Protein AF-A0A7C5E3A6-F1 (afdb_monomer)

Nearest PDB structures (foldseek):
  7vwo-assembly3_I  TM=4.478E-01  e=1.708E-01  Mycobacterium tuberculosis H37Rv

Radius of gyration: 14.63 Å; Cα contacts (8 Å, |Δi|>4): 120; chains: 1; bounding box: 33×31×36 Å

Foldseek 3Di:
DEDEDALLLVLLCPDPPDPCVVVSVVVVVVVVVVVYDYAAEPVRLLVNLLVVLVVCVVVVNLVCNVVSLVCCCVVPDLVRYDYPDPCCSVCVVVLSVQCVVVSNPDRSVRSVVVVVVVD

Sequence (119 aa):
MKIAIDTSILVGLLDHNDLWHTQAVDLVAALSKVDFAGVYFDCVLAETISVMTRRTFEKKRRDKIDLLYNRFQTEFTNDVITWILPDVPDLYADVLSLMSSSGGELNFNDALIALSCRG

Mean predicted aligned error: 3.2 Å

Secondary structure (DSSP, 8-state):
-EEEPPHHHHHHHH-TTSTTHHHHHHHHHHHHTTT-EEEEEHHHHHHHHHHHHHHHHHTT-GGGHHHHHHHHHHHS-TTTEE--STTHHHHHHHHHHHHHHTTT-S-HHHHHHHHHTT-

Solvent-accessible surface area (backbone atoms only — not comparable to full-atom values): 6684 Å² total; per-residue (Å²): 86,83,41,77,54,51,38,74,46,50,42,12,62,71,35,87,83,36,96,46,16,65,59,31,47,52,50,52,58,56,43,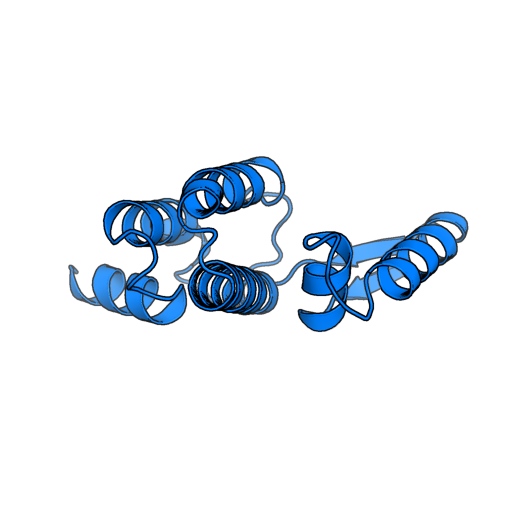60,76,66,61,51,44,80,37,42,39,49,68,33,52,42,48,31,52,34,53,52,48,53,51,31,53,76,69,70,41,62,91,48,50,64,59,53,52,53,46,46,63,68,75,57,38,83,90,64,44,45,75,82,55,88,67,44,80,83,39,46,68,57,26,55,49,47,19,54,77,50,75,52,75,38,41,47,66,56,28,42,53,60,56,67,67,73,112

Structure (mmCIF, N/CA/C/O backbone):
data_AF-A0A7C5E3A6-F1
#
_entry.id   AF-A0A7C5E3A6-F1
#
loop_
_atom_site.group_PDB
_atom_site.id
_atom_site.type_symbol
_atom_site.label_atom_id
_atom_site.label_alt_id
_atom_site.label_comp_id
_atom_site.label_asym_id
_atom_site.label_entity_id
_atom_site.label_seq_id
_atom_site.pdbx_PDB_ins_code
_atom_site.Cartn_x
_atom_site.Cartn_y
_atom_site.Cartn_z
_atom_site.occupancy
_atom_site.B_iso_or_equiv
_atom_site.auth_seq_id
_atom_site.auth_comp_id
_atom_site.auth_asym_id
_atom_site.auth_atom_id
_atom_site.pdbx_PDB_model_num
ATOM 1 N N . MET A 1 1 ? 9.241 -6.700 -19.011 1.00 88.94 1 MET A N 1
ATOM 2 C CA . MET A 1 1 ? 9.758 -7.569 -17.910 1.00 88.94 1 MET A CA 1
ATOM 3 C C . MET A 1 1 ? 8.874 -7.395 -16.680 1.00 88.94 1 MET A C 1
ATOM 5 O O . MET A 1 1 ? 8.507 -6.260 -16.417 1.00 88.94 1 MET A O 1
ATOM 9 N N . LYS A 1 2 ? 8.507 -8.457 -15.946 1.00 92.69 2 LYS A N 1
ATOM 10 C CA . LYS A 1 2 ? 7.715 -8.321 -14.705 1.00 92.69 2 LYS A CA 1
ATOM 11 C C . LYS A 1 2 ? 8.638 -8.124 -13.504 1.00 92.69 2 LYS A C 1
ATOM 13 O O . LYS A 1 2 ? 9.580 -8.897 -13.350 1.00 92.69 2 LYS A O 1
ATOM 18 N N . ILE A 1 3 ? 8.368 -7.116 -12.680 1.00 94.75 3 ILE A N 1
ATOM 19 C CA . ILE A 1 3 ? 9.160 -6.805 -11.484 1.00 94.75 3 ILE A CA 1
ATOM 20 C C . ILE A 1 3 ? 8.208 -6.696 -10.300 1.00 94.75 3 ILE A C 1
ATOM 22 O O . ILE A 1 3 ? 7.294 -5.876 -10.320 1.00 94.75 3 ILE A O 1
ATOM 26 N N . ALA A 1 4 ? 8.428 -7.519 -9.277 1.00 95.62 4 ALA A N 1
ATOM 27 C CA . ALA A 1 4 ? 7.729 -7.379 -8.008 1.00 95.62 4 ALA A CA 1
ATOM 28 C C . ALA A 1 4 ? 8.173 -6.080 -7.332 1.00 95.62 4 ALA A C 1
ATOM 30 O O . ALA A 1 4 ? 9.372 -5.865 -7.141 1.00 95.62 4 ALA A O 1
ATOM 31 N N . ILE A 1 5 ? 7.217 -5.215 -7.003 1.00 96.38 5 ILE A N 1
ATOM 32 C CA . ILE A 1 5 ? 7.505 -4.014 -6.224 1.00 96.38 5 ILE A CA 1
ATOM 33 C C . ILE A 1 5 ? 7.444 -4.402 -4.753 1.00 96.38 5 ILE A C 1
ATOM 35 O O . ILE A 1 5 ? 6.449 -4.963 -4.314 1.00 96.38 5 ILE A O 1
ATOM 39 N N . ASP A 1 6 ? 8.517 -4.126 -4.019 1.00 97.56 6 ASP A N 1
ATOM 40 C CA . ASP A 1 6 ? 8.597 -4.359 -2.579 1.00 97.56 6 ASP A CA 1
ATOM 41 C C . ASP A 1 6 ? 7.936 -3.223 -1.778 1.00 97.56 6 ASP A C 1
ATOM 43 O O . ASP A 1 6 ? 7.817 -2.087 -2.257 1.00 97.56 6 ASP A O 1
ATOM 47 N N . THR A 1 7 ? 7.574 -3.509 -0.526 1.00 97.88 7 THR A N 1
ATOM 48 C CA . THR A 1 7 ? 6.994 -2.543 0.414 1.00 97.88 7 THR A CA 1
ATOM 49 C C . THR A 1 7 ? 7.865 -1.301 0.563 1.00 97.88 7 THR A C 1
ATOM 51 O O . THR A 1 7 ? 7.352 -0.182 0.565 1.00 97.88 7 THR A O 1
ATOM 54 N N . SER A 1 8 ? 9.189 -1.458 0.648 1.00 97.06 8 SER A N 1
ATOM 55 C CA . SER A 1 8 ? 10.107 -0.324 0.808 1.00 97.06 8 SER A CA 1
ATOM 56 C C . SER A 1 8 ? 10.036 0.665 -0.363 1.00 97.06 8 SER A C 1
ATOM 58 O O . SER A 1 8 ? 10.030 1.879 -0.148 1.00 97.06 8 SER A O 1
ATOM 60 N N . ILE A 1 9 ? 9.900 0.156 -1.592 1.00 97.31 9 ILE A N 1
ATOM 61 C CA . ILE A 1 9 ? 9.751 0.976 -2.797 1.00 97.31 9 ILE A CA 1
ATOM 62 C C . ILE A 1 9 ? 8.378 1.643 -2.822 1.00 97.31 9 ILE A C 1
ATOM 64 O O . ILE A 1 9 ? 8.307 2.848 -3.049 1.00 97.31 9 ILE A O 1
ATOM 68 N N . LEU A 1 10 ? 7.295 0.909 -2.542 1.00 96.75 10 LEU A N 1
ATOM 69 C CA . LEU A 1 10 ? 5.953 1.498 -2.491 1.00 96.75 10 LEU A CA 1
ATOM 70 C C . LEU A 1 10 ? 5.843 2.597 -1.435 1.00 96.75 10 LEU A C 1
ATOM 72 O O . LEU A 1 10 ? 5.337 3.674 -1.728 1.00 96.75 10 LEU A O 1
ATOM 76 N N . VAL A 1 11 ? 6.355 2.375 -0.225 1.00 96.62 11 VAL A N 1
ATOM 77 C CA . VAL A 1 11 ? 6.378 3.405 0.821 1.00 96.62 11 VAL A CA 1
ATOM 78 C C . VAL A 1 11 ? 7.140 4.645 0.344 1.00 96.62 11 VAL A C 1
ATOM 80 O O . VAL A 1 11 ? 6.636 5.757 0.506 1.00 96.62 11 VAL A O 1
ATOM 83 N N . GLY A 1 12 ? 8.303 4.461 -0.292 1.00 96.69 12 GLY A N 1
ATOM 84 C CA . GLY A 1 12 ? 9.070 5.549 -0.897 1.00 96.69 12 GLY A CA 1
ATOM 85 C C . GLY A 1 12 ? 8.279 6.308 -1.967 1.00 96.69 12 GLY A C 1
ATOM 86 O O . GLY A 1 12 ? 8.288 7.533 -1.984 1.00 96.69 12 GLY A O 1
ATOM 87 N N . LEU A 1 13 ? 7.528 5.616 -2.826 1.00 94.88 13 LEU A N 1
ATOM 88 C CA . LEU A 1 13 ? 6.694 6.250 -3.855 1.00 94.88 13 LEU A CA 1
ATOM 89 C C . LEU A 1 13 ? 5.499 7.017 -3.269 1.00 94.88 13 LEU A C 1
ATOM 91 O O . LEU A 1 13 ? 5.091 8.043 -3.816 1.00 94.88 13 LEU A O 1
ATOM 95 N N . LEU A 1 14 ? 4.914 6.519 -2.177 1.00 92.81 14 LEU A N 1
ATOM 96 C CA . LEU A 1 14 ? 3.658 7.032 -1.635 1.00 92.81 14 LEU A CA 1
ATOM 97 C C . LEU A 1 14 ? 3.845 8.127 -0.562 1.00 92.81 14 LEU A C 1
ATOM 99 O O . LEU A 1 14 ? 3.020 9.044 -0.513 1.00 92.81 14 LEU A O 1
ATOM 103 N N . ASP A 1 15 ? 4.889 8.080 0.282 1.00 91.81 15 ASP A N 1
ATOM 104 C CA . ASP A 1 15 ? 5.209 9.136 1.267 1.00 91.81 15 ASP A CA 1
ATOM 105 C C . ASP A 1 15 ? 6.290 10.082 0.729 1.00 91.81 15 ASP A C 1
ATOM 107 O O . ASP A 1 15 ? 7.476 9.772 0.740 1.00 91.81 15 ASP A O 1
ATOM 111 N N . HIS A 1 16 ? 5.890 11.301 0.359 1.00 91.44 16 HIS A N 1
ATOM 112 C CA . HIS A 1 16 ? 6.800 12.373 -0.073 1.00 91.44 16 HIS A CA 1
ATOM 113 C C . HIS A 1 16 ? 7.845 12.787 0.979 1.00 91.44 16 HIS A C 1
ATOM 115 O O . HIS A 1 16 ? 8.782 13.510 0.658 1.00 91.44 16 HIS A O 1
ATOM 121 N N . ASN A 1 17 ? 7.674 12.382 2.243 1.00 90.19 17 ASN A N 1
ATOM 122 C CA . ASN A 1 17 ? 8.644 12.627 3.315 1.00 90.19 17 ASN A CA 1
ATOM 123 C C . ASN A 1 17 ? 9.440 11.370 3.684 1.00 90.19 17 ASN A C 1
ATOM 125 O O . ASN A 1 17 ? 10.072 11.357 4.746 1.00 90.19 17 ASN A O 1
ATOM 129 N N . ASP A 1 18 ? 9.335 10.289 2.912 1.00 94.50 18 ASP A N 1
ATOM 130 C CA . ASP A 1 18 ? 10.184 9.124 3.114 1.00 94.50 18 ASP A CA 1
ATOM 131 C C . ASP A 1 18 ? 11.632 9.457 2.740 1.00 94.50 18 ASP A C 1
ATOM 133 O O . ASP A 1 18 ? 11.895 10.192 1.787 1.00 94.50 18 ASP A O 1
ATOM 137 N N . LEU A 1 19 ? 12.580 8.901 3.497 1.00 95.31 19 LEU A N 1
ATOM 138 C CA . LEU A 1 19 ? 14.011 9.091 3.256 1.00 95.31 19 LEU A CA 1
ATOM 139 C C . LEU A 1 19 ? 14.424 8.649 1.843 1.00 95.31 19 LEU A C 1
ATOM 141 O O . LEU A 1 19 ? 15.344 9.224 1.266 1.00 95.31 19 LEU A O 1
ATOM 145 N N . TRP A 1 20 ? 13.747 7.636 1.305 1.00 96.94 20 TRP A N 1
ATOM 146 C CA . TRP A 1 20 ? 14.022 7.029 0.012 1.00 96.94 20 TRP A CA 1
ATOM 147 C C . TRP A 1 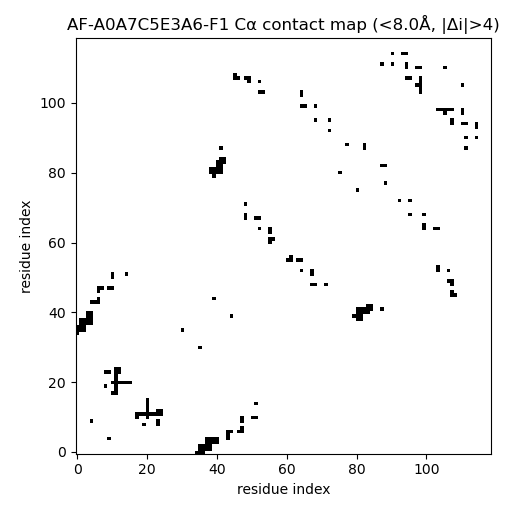20 ? 13.068 7.500 -1.085 1.00 96.94 20 TRP A C 1
ATOM 149 O O . TRP A 1 20 ? 13.064 6.909 -2.163 1.00 96.94 20 TRP A O 1
ATOM 159 N N . HIS A 1 21 ? 12.270 8.551 -0.845 1.00 97.19 21 HIS A N 1
ATOM 160 C CA . HIS A 1 21 ? 11.280 9.031 -1.811 1.00 97.19 21 HIS A CA 1
ATOM 161 C C . HIS A 1 21 ? 11.899 9.311 -3.186 1.00 97.19 21 HIS A C 1
ATOM 163 O O . HIS A 1 21 ? 11.466 8.750 -4.192 1.00 97.19 21 HIS A O 1
ATOM 169 N N . THR A 1 22 ? 12.966 10.112 -3.222 1.00 97.88 22 THR A N 1
ATOM 170 C CA . THR A 1 22 ? 13.666 10.459 -4.466 1.00 97.88 22 THR A CA 1
ATOM 171 C C . THR A 1 22 ? 14.204 9.215 -5.171 1.00 97.88 22 THR A C 1
ATOM 173 O O . THR A 1 22 ? 13.987 9.037 -6.364 1.00 97.88 22 THR A O 1
ATOM 176 N N . GLN A 1 23 ? 14.842 8.308 -4.431 1.00 98.12 23 GLN A N 1
ATOM 177 C CA . GLN A 1 23 ? 15.432 7.088 -4.975 1.00 98.12 23 GLN A CA 1
ATOM 178 C C . GLN A 1 23 ? 14.367 6.135 -5.531 1.00 98.12 23 GLN A C 1
ATOM 180 O O . GLN A 1 23 ? 14.583 5.521 -6.573 1.00 98.12 23 GLN A O 1
ATOM 185 N N . ALA A 1 24 ? 13.215 6.017 -4.867 1.00 97.50 24 ALA A N 1
ATOM 186 C CA . ALA A 1 24 ? 12.105 5.197 -5.335 1.00 97.50 24 ALA A CA 1
ATOM 187 C C . ALA A 1 24 ? 11.497 5.762 -6.630 1.00 97.50 24 ALA A C 1
ATOM 189 O O . ALA A 1 24 ? 11.265 5.010 -7.580 1.00 97.50 24 ALA A O 1
ATOM 190 N N . VAL A 1 25 ? 11.301 7.085 -6.696 1.00 97.06 25 VAL A N 1
ATOM 191 C CA . VAL A 1 25 ? 10.824 7.781 -7.902 1.00 97.06 25 VAL A CA 1
ATOM 192 C C . VAL A 1 25 ? 11.808 7.609 -9.059 1.00 97.06 25 VAL A C 1
ATOM 194 O O . VAL A 1 25 ? 11.397 7.217 -10.152 1.00 97.06 25 VAL A O 1
ATOM 197 N N . ASP A 1 26 ? 13.102 7.831 -8.820 1.00 97.31 26 ASP A N 1
ATOM 198 C CA . ASP A 1 26 ? 14.148 7.686 -9.836 1.00 97.31 26 ASP A CA 1
ATOM 199 C C . ASP A 1 26 ? 14.248 6.245 -10.347 1.00 97.31 26 ASP A C 1
ATOM 201 O O . ASP A 1 26 ? 14.396 6.020 -11.552 1.00 97.31 26 ASP A O 1
ATOM 205 N N . LEU A 1 27 ? 14.117 5.258 -9.454 1.00 95.69 27 LEU A N 1
ATOM 206 C CA . LEU A 1 27 ? 14.124 3.845 -9.818 1.00 95.69 27 LEU A CA 1
ATOM 207 C C . LEU A 1 27 ? 12.941 3.502 -10.727 1.00 95.69 27 LEU A C 1
ATOM 209 O O . LEU A 1 27 ? 13.149 2.937 -11.799 1.00 95.69 27 LEU A O 1
ATOM 213 N N . VAL A 1 28 ? 11.713 3.862 -10.343 1.00 93.00 28 VAL A N 1
ATOM 214 C CA . VAL A 1 28 ? 10.529 3.598 -11.177 1.00 93.00 28 VAL A CA 1
ATOM 215 C C . VAL A 1 28 ? 10.628 4.337 -12.508 1.00 93.00 28 VAL A C 1
ATOM 217 O O . VAL A 1 28 ? 10.371 3.739 -13.550 1.00 93.00 28 VAL A O 1
ATOM 220 N N . ALA A 1 29 ? 11.079 5.592 -12.513 1.00 93.62 29 ALA A N 1
ATOM 221 C CA . ALA A 1 29 ? 11.280 6.354 -13.742 1.00 93.62 29 ALA A CA 1
ATOM 222 C C . ALA A 1 29 ? 12.333 5.716 -14.667 1.00 93.62 29 ALA A C 1
ATOM 224 O O . ALA A 1 29 ? 12.169 5.727 -15.888 1.00 93.62 29 ALA A O 1
ATOM 225 N N . ALA A 1 30 ? 13.408 5.148 -14.112 1.00 94.31 30 ALA A N 1
ATOM 226 C CA . ALA A 1 30 ? 14.409 4.413 -14.878 1.00 94.31 30 ALA A CA 1
ATOM 227 C C . ALA A 1 30 ? 13.849 3.097 -15.436 1.00 94.31 30 ALA A C 1
ATOM 229 O O . ALA A 1 30 ? 14.074 2.790 -16.607 1.00 94.31 30 ALA A O 1
ATOM 230 N N . LEU A 1 31 ? 13.082 2.353 -14.636 1.00 91.75 31 LEU A N 1
ATOM 231 C CA . LEU A 1 31 ? 12.451 1.103 -15.058 1.00 91.75 31 LEU A CA 1
ATOM 232 C C . LEU A 1 31 ? 11.392 1.335 -16.147 1.00 91.75 31 LEU A C 1
ATOM 234 O O . LEU A 1 31 ? 11.308 0.554 -17.094 1.00 91.75 31 LEU A O 1
ATOM 238 N N . SER A 1 32 ? 10.635 2.434 -16.088 1.00 88.38 32 SER A N 1
ATOM 239 C CA . SER A 1 32 ? 9.650 2.792 -17.121 1.00 88.38 32 SER A CA 1
ATOM 240 C C . SER A 1 32 ? 10.276 2.996 -18.506 1.00 88.38 32 SER A C 1
ATOM 242 O O . SER A 1 32 ? 9.596 2.830 -19.514 1.00 88.38 32 SER A O 1
ATOM 244 N N . LYS A 1 33 ? 11.580 3.301 -18.592 1.00 92.38 33 LYS A N 1
ATOM 245 C CA . LYS A 1 33 ? 12.301 3.425 -19.875 1.00 92.38 33 LYS A CA 1
ATOM 246 C C . LYS A 1 33 ? 12.568 2.080 -20.556 1.00 92.38 33 LYS A C 1
ATOM 248 O O . LYS A 1 33 ? 12.925 2.070 -21.729 1.00 92.38 33 LYS A O 1
ATOM 253 N N . VAL A 1 34 ? 12.427 0.965 -19.836 1.00 91.81 34 VAL A N 1
ATOM 254 C CA . VAL A 1 34 ? 12.672 -0.396 -20.343 1.00 91.81 34 VAL A CA 1
ATOM 255 C C . VAL A 1 34 ? 11.402 -1.254 -20.380 1.00 91.81 34 VAL A C 1
ATOM 257 O O . VAL A 1 34 ? 11.494 -2.480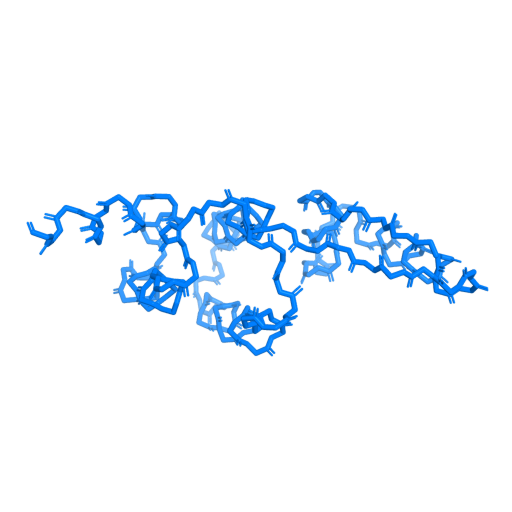 -20.386 1.00 91.81 34 VAL A O 1
ATOM 260 N N . 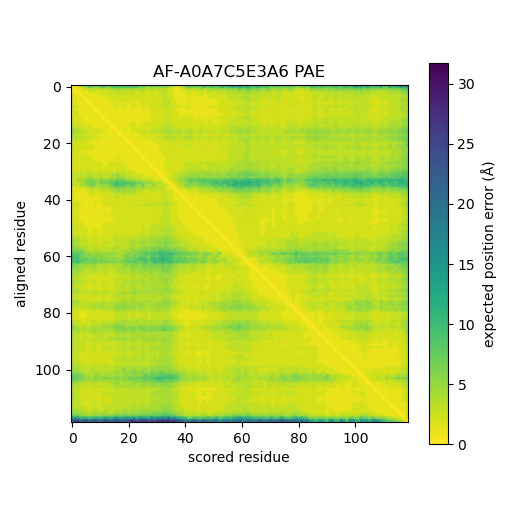ASP A 1 35 ? 10.228 -0.612 -20.407 1.00 86.69 35 ASP A N 1
ATOM 261 C CA . ASP A 1 35 ? 8.909 -1.255 -20.519 1.00 86.69 35 ASP A CA 1
ATOM 262 C C . ASP A 1 35 ? 8.720 -2.402 -19.503 1.00 86.69 35 ASP A C 1
ATOM 264 O O . ASP A 1 35 ? 8.511 -3.587 -19.813 1.00 86.69 35 ASP A O 1
ATOM 268 N N . PHE A 1 36 ? 8.912 -2.057 -18.228 1.00 92.44 36 PHE A N 1
ATOM 269 C CA . PHE A 1 36 ? 8.626 -2.973 -17.134 1.00 92.44 36 PHE A CA 1
ATOM 270 C C . PHE A 1 36 ? 7.139 -2.937 -16.764 1.00 92.44 36 PHE A C 1
ATOM 272 O O . PHE A 1 36 ? 6.481 -1.905 -16.846 1.00 92.44 36 PHE A O 1
ATOM 279 N N . ALA A 1 37 ? 6.636 -4.073 -16.290 1.00 89.88 37 ALA A N 1
ATOM 280 C CA . ALA A 1 37 ? 5.333 -4.174 -15.654 1.00 89.88 37 ALA A CA 1
ATOM 281 C C . ALA A 1 37 ? 5.546 -4.408 -14.155 1.00 89.88 37 ALA A C 1
ATOM 283 O O . ALA A 1 37 ? 6.123 -5.431 -13.761 1.00 89.88 37 ALA A O 1
ATOM 284 N N . GLY A 1 38 ? 5.113 -3.452 -13.334 1.00 92.19 38 GLY A N 1
ATOM 285 C CA . GLY A 1 38 ? 5.093 -3.599 -11.882 1.00 92.19 38 GLY A CA 1
ATOM 286 C C . GLY A 1 38 ? 4.096 -4.675 -11.465 1.00 92.19 38 GLY A C 1
ATOM 287 O O . GLY A 1 38 ? 2.995 -4.749 -12.003 1.00 92.19 38 GLY A O 1
ATOM 288 N N . VAL A 1 39 ? 4.500 -5.528 -10.531 1.00 95.88 39 VAL A N 1
ATOM 289 C CA . VAL A 1 39 ? 3.647 -6.549 -9.921 1.00 95.88 39 VAL A CA 1
ATOM 290 C C . VAL A 1 39 ? 3.453 -6.172 -8.458 1.00 95.88 39 VAL A C 1
ATOM 292 O O . VAL A 1 39 ? 4.427 -6.101 -7.706 1.00 95.88 39 VAL A O 1
ATOM 295 N N . TYR A 1 40 ? 2.203 -5.920 -8.074 1.00 96.81 40 TYR A N 1
ATOM 296 C CA . TYR A 1 40 ? 1.817 -5.536 -6.718 1.00 96.81 40 TYR A CA 1
ATOM 297 C C . TYR A 1 40 ? 1.175 -6.730 -6.026 1.00 96.81 40 TYR A C 1
ATOM 299 O O . TYR A 1 40 ? 0.045 -7.092 -6.340 1.00 96.81 40 TYR A O 1
ATOM 307 N N . PHE A 1 41 ? 1.904 -7.366 -5.114 1.00 97.94 41 PHE A N 1
ATOM 308 C CA . PHE A 1 41 ? 1.352 -8.458 -4.321 1.00 97.94 41 PHE A CA 1
ATOM 309 C C . PHE A 1 41 ? 0.475 -7.920 -3.192 1.00 97.94 41 PHE A C 1
ATOM 311 O O . PHE A 1 41 ? 0.787 -6.893 -2.586 1.00 97.94 41 PHE A O 1
ATOM 318 N N . ASP A 1 42 ? -0.597 -8.637 -2.880 1.00 97.00 42 ASP A N 1
ATOM 319 C CA . ASP A 1 42 ? -1.489 -8.324 -1.759 1.00 97.00 42 ASP A CA 1
ATOM 320 C C . ASP A 1 42 ? -0.747 -8.164 -0.419 1.00 97.00 42 ASP A C 1
ATOM 322 O O 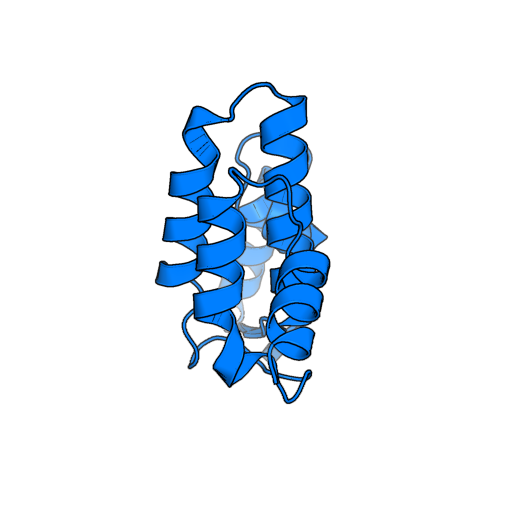. ASP A 1 42 ? -0.993 -7.205 0.309 1.00 97.00 42 ASP A O 1
ATOM 326 N N . CYS A 1 43 ? 0.226 -9.026 -0.126 1.00 96.38 43 CYS A N 1
ATOM 327 C CA . CYS A 1 43 ? 1.028 -8.986 1.091 1.00 96.38 43 CYS A CA 1
ATOM 328 C C . CYS A 1 43 ? 1.899 -7.726 1.173 1.00 96.38 43 CYS A C 1
ATOM 330 O O . CYS A 1 43 ? 2.030 -7.132 2.243 1.00 96.38 43 CYS A O 1
ATOM 332 N N . VAL A 1 44 ? 2.428 -7.271 0.034 1.00 97.94 44 VAL A N 1
ATOM 333 C CA . VAL A 1 44 ? 3.185 -6.021 -0.062 1.00 97.94 44 VAL A CA 1
ATOM 334 C C . VAL A 1 44 ? 2.263 -4.832 0.193 1.00 97.94 44 VAL A C 1
ATOM 336 O O . VAL A 1 44 ? 2.625 -3.910 0.923 1.00 97.94 44 VAL A O 1
ATOM 339 N N . LEU A 1 45 ? 1.054 -4.834 -0.372 1.00 97.44 45 LEU A N 1
ATOM 340 C CA . LEU A 1 45 ? 0.085 -3.761 -0.143 1.00 97.44 45 LEU A CA 1
ATOM 341 C C . LEU A 1 45 ? -0.392 -3.722 1.311 1.00 97.44 45 LEU A C 1
ATOM 343 O O . LEU A 1 45 ? -0.459 -2.637 1.893 1.00 97.44 45 LEU A O 1
ATOM 347 N N . ALA A 1 46 ? -0.650 -4.886 1.909 1.00 97.00 46 ALA A N 1
ATOM 348 C CA . ALA A 1 46 ? -1.006 -5.042 3.316 1.00 97.00 46 ALA A CA 1
ATOM 349 C C . ALA A 1 46 ? 0.077 -4.481 4.252 1.00 97.00 46 ALA A C 1
ATOM 351 O O . ALA A 1 46 ? -0.218 -3.745 5.202 1.00 97.00 46 ALA A O 1
ATOM 352 N N . GLU A 1 47 ? 1.347 -4.775 3.973 1.00 97.50 47 GLU A N 1
ATOM 353 C CA . GLU A 1 47 ? 2.463 -4.228 4.741 1.00 97.50 47 GLU A CA 1
ATOM 354 C C . GLU A 1 47 ? 2.616 -2.718 4.505 1.00 97.50 47 GLU A C 1
ATOM 356 O O . GLU A 1 47 ? 2.695 -1.946 5.464 1.00 97.50 47 GLU A O 1
ATOM 361 N N . THR A 1 48 ? 2.575 -2.274 3.244 1.00 97.62 48 THR A N 1
ATOM 362 C CA . THR A 1 48 ? 2.701 -0.860 2.860 1.00 97.62 48 THR A CA 1
ATOM 363 C C . THR A 1 48 ? 1.659 -0.003 3.572 1.00 97.62 48 THR A C 1
ATOM 365 O O . THR A 1 48 ? 2.011 0.992 4.211 1.00 97.62 48 THR A O 1
ATOM 368 N N . ILE A 1 49 ? 0.379 -0.383 3.520 1.00 96.06 49 ILE A N 1
ATOM 369 C CA . ILE A 1 49 ? -0.690 0.404 4.140 1.00 96.06 49 ILE A CA 1
ATOM 370 C C . ILE A 1 49 ? -0.584 0.419 5.667 1.00 96.06 49 ILE A C 1
ATOM 372 O O . ILE A 1 49 ? -0.825 1.455 6.293 1.00 96.06 49 ILE A O 1
ATOM 376 N N . SER A 1 50 ? -0.144 -0.685 6.276 1.00 95.19 50 SER A N 1
ATOM 377 C CA . SER A 1 50 ? 0.079 -0.779 7.721 1.00 95.19 50 SER A CA 1
ATOM 378 C C . SER A 1 50 ? 1.243 0.117 8.169 1.00 95.19 50 SER A C 1
ATOM 380 O O . SER A 1 50 ? 1.114 0.875 9.134 1.00 95.19 50 SER A O 1
ATOM 382 N N . VAL A 1 51 ? 2.358 0.117 7.428 1.00 95.19 51 VAL A N 1
ATOM 383 C CA . VAL A 1 51 ? 3.514 0.997 7.674 1.00 95.19 51 VAL A CA 1
ATOM 384 C C . VAL A 1 51 ? 3.123 2.467 7.531 1.00 95.19 51 VAL A C 1
ATOM 386 O O . VAL A 1 51 ? 3.449 3.284 8.397 1.00 95.19 51 VAL A O 1
ATOM 389 N N . MET A 1 52 ? 2.408 2.811 6.460 1.00 94.31 52 MET A N 1
ATOM 390 C CA . MET A 1 52 ? 1.970 4.178 6.175 1.00 94.31 52 MET A CA 1
ATOM 391 C C . MET A 1 52 ? 0.983 4.692 7.229 1.00 94.31 52 MET A C 1
ATOM 393 O O . MET A 1 52 ? 1.119 5.826 7.699 1.00 94.31 52 MET A O 1
ATOM 397 N N . THR A 1 53 ? 0.047 3.846 7.665 1.00 93.62 53 THR A N 1
ATOM 398 C CA . THR A 1 53 ? -0.891 4.141 8.758 1.00 93.62 53 THR A CA 1
ATOM 399 C C . THR A 1 53 ? -0.129 4.444 10.048 1.00 93.62 53 THR A C 1
ATOM 401 O O . THR A 1 53 ? -0.263 5.535 10.607 1.00 93.62 53 THR A O 1
ATOM 404 N N . ARG A 1 54 ? 0.763 3.537 10.477 1.00 91.88 54 ARG A N 1
ATOM 405 C CA . ARG A 1 54 ? 1.575 3.714 11.692 1.00 91.88 54 ARG A CA 1
ATOM 406 C C . ARG A 1 54 ? 2.390 5.009 11.659 1.00 91.88 54 ARG A C 1
ATOM 408 O O . ARG A 1 54 ? 2.342 5.795 12.601 1.00 91.88 54 ARG A O 1
ATOM 415 N N . ARG A 1 55 ? 3.090 5.284 10.556 1.00 91.25 55 ARG A N 1
ATOM 416 C CA . ARG A 1 55 ? 3.888 6.515 10.400 1.00 91.25 55 ARG A CA 1
ATOM 417 C C . ARG A 1 55 ? 3.036 7.778 10.438 1.00 91.25 55 ARG A C 1
ATOM 419 O O . ARG A 1 55 ? 3.484 8.822 10.911 1.00 91.25 55 ARG A O 1
ATOM 426 N N . THR A 1 56 ? 1.813 7.704 9.925 1.00 90.19 56 THR A N 1
ATOM 427 C CA . THR A 1 56 ? 0.861 8.816 9.966 1.00 90.19 56 THR A CA 1
ATOM 428 C C . THR A 1 56 ? 0.463 9.137 11.406 1.00 90.19 56 THR A C 1
ATOM 430 O O . THR A 1 56 ? 0.448 10.313 11.784 1.00 90.19 56 THR A O 1
ATOM 433 N N . PHE A 1 57 ? 0.272 8.116 12.244 1.00 89.50 57 PHE A N 1
ATOM 434 C CA . PHE A 1 57 ? 0.072 8.295 13.680 1.00 89.50 57 PHE A CA 1
ATOM 435 C C . PHE A 1 57 ? 1.293 8.857 14.400 1.00 89.50 57 PHE A C 1
ATOM 437 O O . PHE A 1 57 ? 1.160 9.845 15.123 1.00 89.50 57 PHE A O 1
ATOM 444 N N . GLU A 1 58 ? 2.471 8.266 14.193 1.00 90.25 58 GLU A N 1
ATOM 445 C CA . GLU A 1 58 ? 3.723 8.690 14.837 1.00 90.25 58 GLU A CA 1
ATOM 446 C C . GLU A 1 58 ? 4.040 10.161 14.536 1.00 90.25 58 GLU A C 1
ATOM 448 O O . GLU A 1 58 ? 4.456 10.914 15.417 1.00 90.25 58 GLU A O 1
ATOM 453 N N . LYS A 1 59 ? 3.758 10.606 13.304 1.00 89.25 59 LYS A N 1
ATOM 454 C CA . LYS A 1 59 ? 3.935 11.997 12.863 1.00 89.25 59 LYS A CA 1
ATOM 455 C C . LYS A 1 59 ? 2.766 12.924 13.243 1.00 89.25 59 LYS A C 1
ATOM 457 O O . LYS A 1 59 ? 2.776 14.082 12.837 1.00 89.25 59 LYS A O 1
ATOM 462 N N . LYS A 1 60 ? 1.771 12.453 14.008 1.00 88.69 60 LYS A N 1
ATOM 463 C CA . LYS A 1 60 ? 0.565 13.204 14.425 1.00 88.69 60 LYS A CA 1
ATOM 464 C C . LYS A 1 60 ? -0.257 13.777 13.257 1.00 88.69 60 LYS A C 1
ATOM 466 O O . LYS A 1 60 ? -0.833 14.851 13.381 1.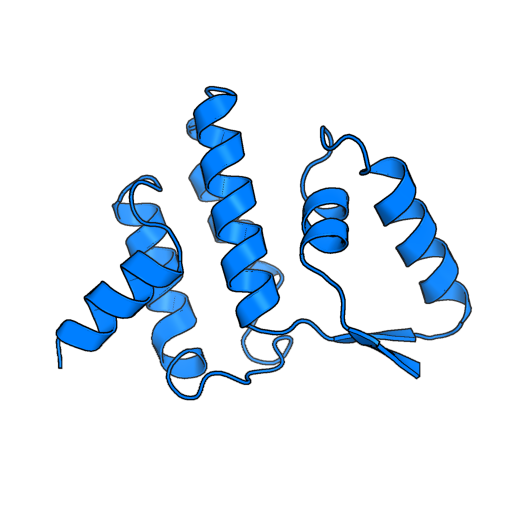00 88.69 60 LYS A O 1
ATOM 471 N N . ARG A 1 61 ? -0.333 13.055 12.135 1.00 87.06 61 ARG A N 1
ATOM 472 C CA . ARG A 1 61 ? -1.045 13.457 10.902 1.00 87.06 61 ARG A CA 1
ATOM 473 C C . ARG A 1 61 ? -2.324 12.646 10.676 1.00 87.06 61 ARG A C 1
ATOM 475 O O . ARG A 1 61 ? -2.599 12.226 9.557 1.00 87.06 61 ARG A O 1
ATOM 482 N N . ARG A 1 62 ? -3.069 12.347 11.747 1.00 83.75 62 ARG A N 1
ATOM 483 C CA . ARG A 1 62 ? -4.255 11.461 11.701 1.00 83.75 62 ARG A CA 1
ATOM 484 C C . ARG A 1 62 ? -5.313 11.927 10.697 1.00 83.75 62 ARG A C 1
ATOM 486 O O . ARG A 1 62 ? -5.972 11.097 10.093 1.00 83.75 62 ARG A O 1
ATOM 493 N N . ASP A 1 63 ? -5.399 13.232 10.466 1.00 84.75 63 ASP A N 1
ATOM 494 C CA . ASP A 1 63 ? -6.238 13.879 9.452 1.00 84.75 63 ASP A CA 1
ATOM 495 C C . ASP A 1 63 ? -5.992 13.374 8.017 1.00 84.75 63 ASP A C 1
ATOM 497 O O . ASP A 1 63 ? -6.826 13.576 7.140 1.00 84.75 63 ASP A O 1
ATOM 501 N N . LYS A 1 64 ? -4.862 12.700 7.765 1.00 87.44 64 LYS A N 1
ATOM 502 C CA . LYS A 1 64 ? -4.485 12.171 6.447 1.00 87.44 64 LYS A CA 1
ATOM 503 C C . LYS A 1 64 ? -4.768 10.680 6.260 1.00 87.44 64 LYS A C 1
ATOM 505 O O . LYS A 1 64 ? -4.504 10.167 5.174 1.00 87.44 64 LYS A O 1
ATOM 510 N N . ILE A 1 65 ? -5.264 9.982 7.283 1.00 88.00 65 ILE A N 1
ATOM 511 C CA . ILE A 1 65 ? -5.511 8.533 7.220 1.00 88.00 65 ILE A CA 1
ATOM 512 C C . ILE A 1 65 ? -6.576 8.194 6.172 1.00 88.00 65 ILE A C 1
ATOM 514 O O . ILE A 1 65 ? -6.336 7.342 5.322 1.00 88.00 65 ILE A O 1
ATOM 518 N N . ASP A 1 66 ? -7.697 8.913 6.145 1.00 88.31 66 ASP A N 1
ATOM 519 C CA . ASP A 1 66 ? -8.756 8.629 5.167 1.00 88.31 66 ASP A CA 1
ATOM 520 C C . ASP A 1 66 ? -8.290 8.886 3.730 1.00 88.31 66 ASP A C 1
ATOM 522 O O . ASP A 1 66 ? -8.619 8.136 2.814 1.00 88.31 66 ASP A O 1
ATOM 526 N N . LEU A 1 67 ? -7.448 9.905 3.524 1.00 89.75 67 LEU A N 1
ATOM 527 C CA . LEU A 1 67 ? -6.834 10.161 2.222 1.00 89.75 67 LEU A CA 1
ATOM 528 C C . LEU A 1 67 ? -5.929 9.000 1.784 1.00 89.75 67 LEU A C 1
ATOM 530 O O . LEU A 1 67 ? -5.943 8.630 0.613 1.00 89.75 67 LEU A O 1
ATOM 534 N N . LEU A 1 68 ? -5.157 8.421 2.710 1.00 91.69 68 LEU A N 1
ATOM 535 C CA . LEU A 1 68 ? -4.330 7.244 2.443 1.00 91.69 68 LEU A CA 1
ATOM 536 C C . LEU A 1 68 ? -5.199 6.048 2.029 1.00 91.69 68 LEU A C 1
ATOM 538 O O . LEU A 1 68 ? -4.897 5.403 1.029 1.00 91.69 68 LEU A O 1
ATOM 542 N N . TYR A 1 69 ? -6.278 5.767 2.757 1.00 91.94 69 TYR A N 1
ATOM 543 C CA . TYR A 1 69 ? -7.152 4.626 2.467 1.00 91.94 69 TYR A CA 1
ATOM 544 C C . TYR A 1 69 ? -7.914 4.790 1.153 1.00 91.94 69 TYR A C 1
ATOM 546 O O . TYR A 1 69 ? -7.918 3.870 0.337 1.00 91.94 69 TYR A O 1
ATOM 554 N N . ASN A 1 70 ? -8.446 5.985 0.884 1.00 90.69 70 ASN A N 1
ATOM 555 C CA . ASN A 1 70 ? -9.083 6.303 -0.395 1.00 90.69 70 ASN A CA 1
ATOM 556 C C . ASN A 1 70 ? -8.107 6.154 -1.568 1.00 90.69 70 ASN A C 1
ATOM 558 O O . ASN A 1 70 ? -8.470 5.638 -2.626 1.00 90.69 70 ASN A O 1
ATOM 562 N N . ARG A 1 71 ? -6.849 6.572 -1.378 1.00 92.19 71 ARG A N 1
ATOM 563 C CA . ARG A 1 71 ? -5.797 6.388 -2.379 1.00 92.19 71 ARG A CA 1
ATOM 564 C C . ARG A 1 71 ? -5.550 4.908 -2.658 1.00 92.19 71 ARG A C 1
ATOM 566 O O . ARG A 1 71 ? -5.508 4.531 -3.821 1.00 92.19 71 ARG A O 1
ATOM 573 N N . PHE A 1 72 ? -5.450 4.073 -1.623 1.00 93.62 72 PHE A N 1
ATOM 574 C CA . PHE A 1 72 ? -5.267 2.629 -1.799 1.00 93.62 72 PHE A CA 1
ATOM 575 C C . PHE A 1 72 ? -6.438 1.978 -2.543 1.00 93.62 72 PHE A C 1
ATOM 577 O O . PHE A 1 72 ? -6.203 1.238 -3.491 1.00 93.62 72 PHE A O 1
ATOM 584 N N . GLN A 1 73 ? -7.679 2.319 -2.185 1.00 90.50 73 GLN A N 1
ATOM 585 C CA . GLN A 1 73 ? -8.873 1.816 -2.878 1.00 90.50 73 GLN A CA 1
ATOM 586 C C . GLN A 1 73 ? -8.936 2.235 -4.353 1.00 90.50 73 GLN A C 1
ATOM 588 O O . GLN A 1 73 ? -9.486 1.506 -5.173 1.00 90.50 73 GLN A O 1
ATOM 593 N N . THR A 1 74 ? -8.395 3.410 -4.688 1.00 91.88 74 THR A N 1
ATOM 594 C CA . THR A 1 74 ? -8.442 3.953 -6.053 1.00 91.88 74 THR A CA 1
ATOM 595 C C . THR A 1 74 ? -7.284 3.455 -6.919 1.00 91.88 74 THR A C 1
ATOM 597 O O . THR A 1 74 ? -7.481 3.183 -8.099 1.00 91.88 74 THR A O 1
ATOM 600 N N . GLU A 1 75 ? -6.072 3.364 -6.363 1.00 92.56 75 GLU A N 1
ATOM 601 C CA . GLU A 1 75 ? -4.858 2.997 -7.110 1.00 92.56 75 GLU A CA 1
ATOM 602 C C . GLU A 1 75 ? -4.644 1.478 -7.201 1.00 92.56 75 GLU A C 1
ATOM 604 O O . GLU A 1 75 ? -4.062 1.007 -8.177 1.00 92.56 75 GLU A O 1
ATOM 609 N N . PHE A 1 76 ? -5.114 0.708 -6.214 1.00 94.06 76 PHE A N 1
ATOM 610 C CA . PHE A 1 76 ? -4.915 -0.740 -6.138 1.00 94.06 76 PHE A CA 1
ATOM 611 C C . PHE A 1 76 ? -6.260 -1.470 -6.169 1.00 94.06 76 PHE A C 1
ATOM 613 O O . PHE A 1 76 ? -6.749 -1.985 -5.166 1.00 94.06 76 PHE A O 1
ATOM 620 N N . THR A 1 77 ? -6.877 -1.492 -7.346 1.00 92.50 77 THR A N 1
ATOM 621 C CA . THR A 1 77 ? -8.115 -2.232 -7.611 1.00 92.50 77 THR A CA 1
ATOM 622 C C . THR A 1 77 ? -7.852 -3.731 -7.798 1.00 92.50 77 THR A C 1
ATOM 624 O O . THR A 1 77 ? -6.721 -4.161 -8.032 1.00 92.50 77 THR A O 1
ATOM 627 N N . ASN A 1 78 ? -8.907 -4.551 -7.725 1.00 91.31 78 ASN A N 1
ATOM 628 C CA . ASN A 1 78 ? -8.799 -6.016 -7.785 1.00 91.31 78 ASN A CA 1
ATOM 629 C C . ASN A 1 78 ? -8.084 -6.568 -9.030 1.00 91.31 78 ASN A C 1
ATOM 631 O O . ASN A 1 78 ? -7.507 -7.651 -8.962 1.00 91.31 78 ASN A O 1
ATOM 635 N N . ASP A 1 79 ? -8.116 -5.844 -10.147 1.00 92.50 79 ASP A N 1
ATOM 636 C CA . ASP A 1 79 ? -7.464 -6.192 -11.413 1.00 92.50 79 ASP A CA 1
ATOM 637 C C . A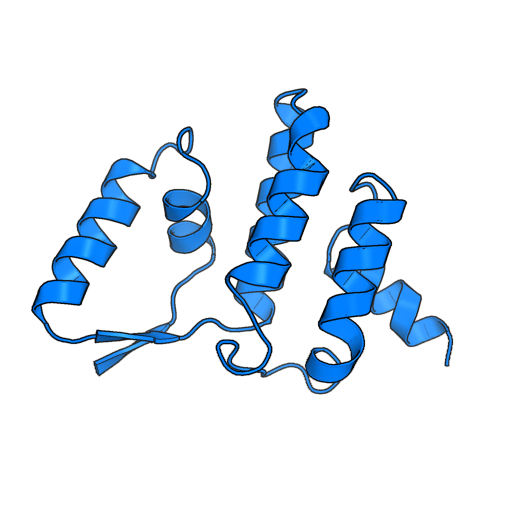SP A 1 79 ? -5.973 -5.812 -11.473 1.00 92.50 79 ASP A C 1
ATOM 639 O O . ASP A 1 79 ? -5.233 -6.354 -12.295 1.00 92.50 79 ASP A O 1
ATOM 643 N N . VAL A 1 80 ? -5.520 -4.916 -10.593 1.00 94.00 80 VAL A N 1
ATOM 644 C CA . VAL A 1 80 ? -4.118 -4.476 -10.491 1.00 94.00 80 VAL A CA 1
ATOM 645 C C . VAL A 1 80 ? -3.322 -5.373 -9.539 1.00 94.00 80 VAL A C 1
ATOM 647 O O . VAL A 1 80 ? -2.113 -5.564 -9.711 1.00 94.00 80 VAL A O 1
ATOM 650 N N . ILE A 1 81 ? -3.988 -5.928 -8.527 1.00 97.00 81 ILE A N 1
ATOM 651 C CA . ILE A 1 81 ? -3.348 -6.692 -7.458 1.00 97.00 81 ILE A CA 1
ATOM 652 C C . ILE A 1 81 ? -3.101 -8.138 -7.895 1.00 97.00 81 ILE A C 1
ATOM 654 O O . ILE A 1 81 ? -3.965 -8.830 -8.429 1.00 97.00 81 ILE A O 1
ATOM 658 N N . THR A 1 82 ? -1.893 -8.622 -7.624 1.00 97.62 82 THR A N 1
ATOM 659 C CA . THR A 1 82 ? -1.546 -10.039 -7.712 1.00 97.62 82 THR A CA 1
ATOM 660 C C . THR A 1 82 ? -1.821 -10.707 -6.372 1.00 97.62 82 THR A C 1
ATOM 662 O O . THR A 1 82 ? -1.043 -10.590 -5.426 1.00 97.62 82 THR A O 1
ATOM 665 N N . TRP A 1 83 ? -2.944 -11.411 -6.309 1.00 97.50 83 TRP A N 1
ATOM 666 C CA . TRP A 1 83 ? -3.407 -12.120 -5.122 1.00 97.50 83 TRP A CA 1
ATOM 667 C C . TRP A 1 83 ? -2.633 -13.422 -4.908 1.00 97.50 83 TRP A C 1
ATOM 669 O O . TRP A 1 83 ? -2.565 -14.264 -5.807 1.00 97.50 83 TRP A O 1
ATOM 679 N N . ILE A 1 84 ? -2.058 -13.593 -3.720 1.00 96.31 84 ILE A N 1
ATOM 680 C CA . ILE A 1 84 ? -1.436 -14.851 -3.279 1.00 96.31 84 ILE A CA 1
ATOM 681 C C . ILE A 1 84 ? -2.090 -15.402 -2.009 1.00 96.31 84 ILE A C 1
ATOM 683 O O . ILE A 1 84 ? -1.936 -16.587 -1.715 1.00 96.31 84 ILE A O 1
ATOM 687 N N . LEU A 1 85 ? -2.842 -14.575 -1.281 1.00 93.06 85 LEU A N 1
ATOM 688 C CA . LEU A 1 85 ? -3.660 -14.976 -0.146 1.00 93.06 85 LEU A CA 1
ATOM 689 C C . LEU A 1 85 ? -5.110 -15.184 -0.622 1.00 93.06 85 LEU A C 1
ATOM 691 O O . LEU A 1 85 ? -5.711 -14.247 -1.142 1.00 93.06 85 LEU A O 1
ATOM 695 N N . PRO A 1 86 ? -5.691 -16.388 -0.465 1.00 91.06 86 PRO A N 1
ATOM 696 C CA . PRO A 1 86 ? -6.932 -16.768 -1.146 1.00 91.06 86 PRO A CA 1
ATOM 697 C C . PRO A 1 86 ? -8.167 -15.985 -0.689 1.00 91.06 86 PRO A C 1
ATOM 699 O O . PRO A 1 86 ? -9.034 -15.722 -1.513 1.00 91.06 86 PRO A O 1
ATOM 702 N N . ASP A 1 87 ? -8.232 -15.5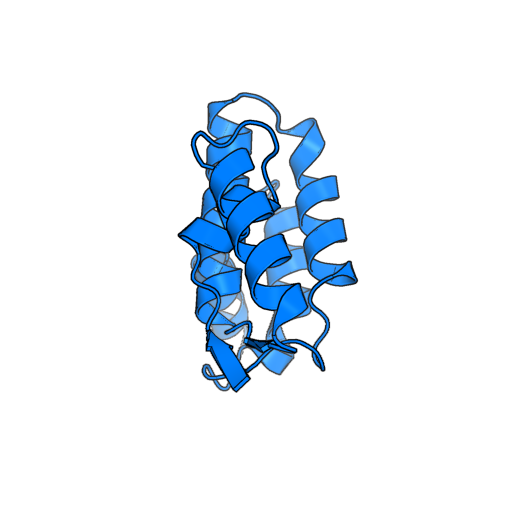90 0.584 1.00 91.00 87 ASP A N 1
ATOM 703 C CA . ASP A 1 87 ? -9.409 -14.917 1.156 1.00 91.00 87 ASP A CA 1
ATOM 704 C C . ASP A 1 87 ? -9.350 -13.385 1.021 1.00 91.00 87 ASP A C 1
ATOM 706 O O . ASP A 1 87 ? -10.342 -12.687 1.226 1.00 91.00 87 ASP A O 1
ATOM 710 N N . VAL A 1 88 ? -8.180 -12.829 0.688 1.00 94.44 88 VAL A N 1
ATOM 711 C CA . VAL A 1 88 ? -7.988 -11.374 0.624 1.00 94.44 88 VAL A CA 1
ATOM 712 C C . VAL A 1 88 ? -8.748 -10.703 -0.528 1.00 94.44 88 VAL A C 1
ATOM 714 O O . VAL A 1 88 ? -9.292 -9.635 -0.267 1.00 94.44 88 VAL A O 1
ATOM 717 N N . PRO A 1 89 ? -8.862 -11.261 -1.753 1.00 95.38 89 PRO A N 1
ATOM 718 C CA . PRO A 1 89 ? -9.614 -10.622 -2.838 1.00 95.38 89 PRO A CA 1
ATOM 719 C C . PRO A 1 89 ? -11.052 -10.257 -2.447 1.00 95.38 89 PRO A C 1
ATOM 721 O O . PRO A 1 89 ? -11.530 -9.175 -2.787 1.00 95.38 89 PRO A O 1
ATOM 724 N N . ASP A 1 90 ? -11.716 -11.144 -1.701 1.00 94.31 90 ASP A N 1
ATOM 725 C CA . ASP A 1 90 ? -13.107 -10.968 -1.278 1.00 94.31 90 ASP A CA 1
ATOM 726 C C . ASP A 1 90 ? -13.225 -10.033 -0.066 1.00 94.31 90 ASP A C 1
ATOM 728 O O . ASP A 1 90 ? -14.221 -9.328 0.082 1.00 94.31 90 ASP A O 1
ATOM 732 N N . LEU A 1 91 ? -12.196 -9.988 0.786 1.00 94.81 91 LEU A N 1
ATOM 733 C CA . LEU A 1 91 ? -12.191 -9.200 2.020 1.00 94.81 91 LEU A CA 1
ATOM 734 C C . LEU A 1 91 ? -11.493 -7.841 1.886 1.00 94.81 91 LEU A C 1
ATOM 736 O O . LEU A 1 91 ? -11.595 -7.025 2.797 1.00 94.81 91 LEU A O 1
ATOM 740 N N . TYR A 1 92 ? -10.786 -7.557 0.790 1.00 94.56 92 TYR A N 1
ATOM 741 C CA . TYR A 1 92 ? -9.896 -6.395 0.674 1.00 94.56 92 TYR A CA 1
ATOM 742 C C . TYR A 1 92 ? -10.603 -5.066 0.964 1.00 94.56 92 TYR A C 1
ATOM 744 O O . TYR A 1 92 ? -10.134 -4.269 1.780 1.00 94.56 92 TYR A O 1
ATOM 752 N N . ALA A 1 93 ? -11.758 -4.836 0.337 1.00 93.00 93 ALA A N 1
ATOM 753 C CA . ALA A 1 93 ? -12.531 -3.614 0.541 1.00 93.00 93 ALA A CA 1
ATOM 754 C C . ALA A 1 93 ? -13.034 -3.487 1.990 1.00 93.00 93 ALA A C 1
ATOM 756 O O . ALA A 1 93 ? -12.945 -2.406 2.581 1.00 93.00 93 ALA A O 1
ATOM 757 N N . ASP A 1 94 ? -13.491 -4.593 2.579 1.00 94.94 94 ASP A N 1
ATOM 758 C CA . ASP A 1 94 ? -13.982 -4.640 3.957 1.00 94.94 94 ASP A CA 1
ATOM 759 C C . ASP A 1 94 ? -12.852 -4.439 4.970 1.00 94.94 94 ASP A C 1
ATOM 761 O O . ASP A 1 94 ? -13.042 -3.749 5.971 1.00 94.94 94 ASP A O 1
ATOM 765 N N . VAL A 1 95 ? -11.655 -4.966 4.696 1.00 95.31 95 VAL A N 1
ATOM 766 C CA . VAL A 1 95 ? -10.449 -4.727 5.499 1.00 95.31 95 VAL A CA 1
ATOM 767 C C . VAL A 1 95 ? -10.125 -3.237 5.517 1.00 95.31 95 VAL A C 1
ATOM 769 O O . VAL A 1 95 ? -9.978 -2.659 6.594 1.00 95.31 95 VAL A O 1
ATOM 772 N N . LEU A 1 96 ? -10.073 -2.586 4.350 1.00 93.94 96 LEU A N 1
ATOM 773 C CA . LEU A 1 96 ? -9.804 -1.146 4.264 1.00 93.94 96 LEU A CA 1
ATOM 774 C C . LEU A 1 96 ? -10.890 -0.311 4.956 1.00 93.94 96 LEU A C 1
ATOM 776 O O . LEU A 1 96 ? -10.578 0.667 5.640 1.00 93.94 96 LEU A O 1
ATOM 780 N N . SER A 1 97 ? -12.156 -0.715 4.828 1.00 93.69 97 SER A N 1
ATOM 781 C CA . SER A 1 97 ? -13.275 -0.081 5.529 1.00 93.69 97 SER A CA 1
ATOM 782 C C . SER A 1 97 ? -13.150 -0.227 7.048 1.00 93.69 97 SER A C 1
ATOM 784 O O . SER A 1 97 ? -13.293 0.754 7.782 1.00 93.69 97 SER A O 1
ATOM 786 N N . LEU A 1 98 ? -12.807 -1.422 7.539 1.00 94.88 98 LEU A N 1
ATOM 787 C CA . LEU A 1 98 ? -12.619 -1.680 8.962 1.00 94.88 98 LEU A CA 1
ATOM 788 C C . LEU A 1 98 ? -11.437 -0.876 9.519 1.00 94.88 98 LEU A C 1
ATOM 790 O O . LEU A 1 98 ? -11.582 -0.235 10.562 1.00 94.88 98 LEU A O 1
ATOM 794 N N . MET A 1 99 ? -10.315 -0.819 8.796 1.00 94.06 99 MET A N 1
ATOM 795 C CA . MET A 1 99 ? -9.175 0.031 9.150 1.00 94.06 99 MET A CA 1
ATOM 796 C C . MET A 1 99 ? -9.593 1.504 9.274 1.00 94.06 99 MET A C 1
ATOM 798 O O . MET A 1 99 ? -9.335 2.114 10.313 1.00 94.06 99 MET A O 1
ATOM 802 N N . SER A 1 100 ? -10.308 2.052 8.281 1.00 91.31 100 SER A N 1
ATOM 803 C CA . SER A 1 100 ? -10.839 3.428 8.316 1.00 91.31 100 SER A CA 1
ATOM 804 C C . SER A 1 100 ? -11.778 3.662 9.500 1.00 91.31 100 SER A C 1
ATOM 806 O O . SER A 1 100 ? -11.576 4.602 10.265 1.00 91.31 100 SER A O 1
ATOM 808 N N . SER A 1 101 ? -12.745 2.769 9.727 1.00 92.75 101 SER A N 1
ATOM 809 C CA . SER A 1 101 ? -13.708 2.897 10.831 1.00 92.75 101 SER A CA 1
ATOM 810 C C . SER A 1 101 ? -13.062 2.804 12.220 1.00 92.75 101 SER A C 1
ATOM 812 O O . SER A 1 101 ? -13.536 3.435 13.162 1.00 92.75 101 SER A O 1
ATOM 814 N N . SER A 1 102 ? -11.947 2.073 12.340 1.00 91.38 102 SER A N 1
ATOM 815 C CA . SER A 1 102 ? -11.123 2.020 13.556 1.00 91.38 102 SER A CA 1
ATOM 816 C C . SER A 1 102 ? -10.200 3.234 13.713 1.00 91.38 102 SER A C 1
ATOM 818 O O . SER A 1 102 ? -9.383 3.287 14.628 1.00 91.38 102 SER A O 1
ATOM 820 N N . GLY A 1 103 ? -10.259 4.196 12.788 1.00 86.00 103 GLY A N 1
ATOM 821 C CA . GLY A 1 103 ? -9.354 5.338 12.740 1.00 86.00 103 GLY A CA 1
ATOM 822 C C . GLY A 1 103 ? -7.893 4.954 12.505 1.00 86.00 103 GLY A C 1
ATOM 823 O O . GLY A 1 103 ? -7.034 5.788 12.770 1.00 86.00 103 GLY A O 1
ATOM 824 N N . GLY A 1 104 ? -7.619 3.726 12.044 1.00 84.12 104 GLY A N 1
ATOM 825 C CA . GLY A 1 104 ? -6.294 3.129 11.862 1.00 84.12 104 GLY A CA 1
ATOM 826 C C . GLY A 1 104 ? -5.749 2.340 13.062 1.00 84.12 104 GLY A C 1
ATOM 827 O O . GLY A 1 104 ? -4.597 1.913 13.015 1.00 84.12 104 GLY A O 1
ATOM 828 N N . GLU A 1 105 ? -6.519 2.146 14.140 1.00 89.06 105 GLU A N 1
ATOM 829 C CA . GLU A 1 105 ? -6.073 1.337 15.291 1.00 89.06 105 GLU A CA 1
ATOM 830 C C . GLU A 1 105 ? -5.801 -0.125 14.914 1.00 89.06 105 GLU A C 1
ATOM 832 O O . GLU A 1 105 ? -4.879 -0.736 15.456 1.00 89.06 105 GLU A O 1
ATOM 837 N N . LEU A 1 106 ? -6.562 -0.665 13.958 1.00 92.88 106 LEU A N 1
ATOM 838 C CA . LEU A 1 106 ? -6.307 -1.975 13.371 1.00 92.88 106 LEU A CA 1
ATOM 839 C C . LEU A 1 106 ? -5.366 -1.841 12.172 1.00 92.88 106 LEU A C 1
ATOM 841 O O . LEU A 1 106 ? -5.608 -1.047 11.259 1.00 92.88 106 LEU A O 1
ATOM 845 N N . ASN A 1 107 ? -4.308 -2.655 12.148 1.00 94.00 107 ASN A N 1
ATOM 846 C CA . ASN A 1 107 ? -3.521 -2.840 10.930 1.00 94.00 107 ASN A CA 1
ATOM 847 C C . ASN A 1 107 ? -4.262 -3.768 9.946 1.00 94.00 107 ASN A C 1
ATOM 849 O O . ASN A 1 107 ? -5.282 -4.366 10.292 1.00 94.00 107 ASN A O 1
ATOM 853 N N . PHE A 1 108 ? -3.745 -3.899 8.721 1.00 95.50 108 PHE A N 1
ATOM 854 C CA . PHE A 1 108 ? -4.395 -4.702 7.682 1.00 95.50 108 PHE A CA 1
ATOM 855 C C . PHE A 1 108 ? -4.631 -6.156 8.115 1.00 95.50 108 PHE A C 1
ATOM 857 O O . PHE A 1 108 ? -5.725 -6.684 7.938 1.00 95.50 108 PHE A O 1
ATOM 864 N N . ASN A 1 109 ? -3.625 -6.792 8.718 1.00 95.31 109 ASN A N 1
ATOM 865 C CA . ASN A 1 109 ? -3.709 -8.187 9.143 1.00 95.31 109 ASN A CA 1
ATOM 866 C C . ASN A 1 109 ? -4.666 -8.359 10.327 1.00 95.31 109 ASN A C 1
ATOM 868 O O . ASN A 1 109 ? -5.429 -9.318 10.348 1.00 95.31 109 ASN A O 1
ATOM 872 N N . ASP A 1 110 ? -4.675 -7.425 11.282 1.00 95.56 110 ASP A N 1
ATOM 873 C CA . ASP A 1 110 ? -5.609 -7.464 12.414 1.00 95.56 110 ASP A CA 1
ATOM 874 C C . ASP A 1 110 ? -7.059 -7.312 11.935 1.00 95.56 110 ASP A C 1
ATOM 876 O O . ASP A 1 110 ? -7.949 -8.038 12.379 1.00 95.56 110 ASP A O 1
ATOM 880 N N . ALA A 1 111 ? -7.298 -6.394 10.993 1.00 95.62 111 ALA A N 1
ATOM 881 C CA . ALA A 1 111 ? -8.601 -6.205 10.368 1.00 95.62 111 ALA A CA 1
ATOM 882 C C . ALA A 1 111 ? -9.026 -7.438 9.552 1.00 95.62 111 ALA A C 1
ATOM 884 O O . ALA A 1 111 ? -10.174 -7.868 9.659 1.00 95.62 111 ALA A O 1
ATOM 885 N N . LEU A 1 112 ? -8.102 -8.051 8.804 1.00 96.06 112 LEU A N 1
ATOM 886 C CA . LEU A 1 112 ? -8.340 -9.302 8.082 1.00 96.06 112 LEU A CA 1
ATOM 887 C C . LEU A 1 112 ? -8.738 -10.431 9.041 1.00 96.06 112 LEU A C 1
ATOM 889 O O . LEU A 1 112 ? -9.789 -11.033 8.853 1.00 96.06 112 LEU A O 1
ATOM 893 N N . ILE A 1 113 ? -7.968 -10.657 10.1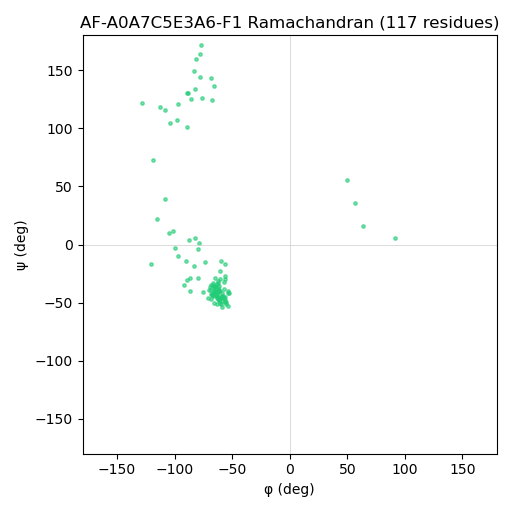12 1.00 95.94 113 ILE A N 1
ATOM 894 C CA . ILE A 1 113 ? -8.273 -11.666 11.142 1.00 95.94 113 ILE A CA 1
ATOM 895 C C . ILE A 1 113 ? -9.658 -11.414 11.749 1.00 95.94 113 ILE A C 1
ATOM 897 O O . ILE A 1 113 ? -10.460 -12.340 11.876 1.00 95.94 113 ILE A O 1
ATOM 901 N N . ALA A 1 114 ? -9.967 -10.161 12.097 1.00 95.94 114 ALA A N 1
ATOM 902 C CA . ALA A 1 114 ? -11.250 -9.800 12.687 1.00 95.94 114 ALA A CA 1
ATOM 903 C C . ALA A 1 114 ? -12.436 -10.096 11.756 1.00 95.94 114 ALA A C 1
ATOM 905 O O . ALA A 1 114 ? -13.496 -10.485 12.243 1.00 95.94 114 ALA A O 1
ATOM 906 N N . LEU A 1 115 ? -12.275 -9.916 10.442 1.00 95.50 115 LEU A N 1
ATOM 907 C CA . LEU A 1 115 ? -13.301 -10.239 9.449 1.00 95.50 115 LEU A CA 1
ATOM 908 C C . LEU A 1 115 ? -13.408 -11.746 9.208 1.00 95.50 115 LEU A C 1
ATOM 910 O O . LEU A 1 115 ? -14.519 -12.267 9.176 1.00 95.50 115 LEU A O 1
ATOM 914 N N . SER A 1 116 ? -12.283 -12.461 9.141 1.00 93.62 116 SER A N 1
ATOM 915 C CA . SER A 1 116 ? -12.260 -13.923 9.010 1.00 93.62 116 SER A CA 1
ATOM 916 C C . SER A 1 116 ? -12.944 -14.638 10.182 1.00 93.62 116 SER A C 1
ATOM 918 O O . SER A 1 116 ? -13.518 -15.706 10.002 1.00 93.62 116 SER A O 1
ATOM 920 N N . CYS A 1 117 ? -12.934 -14.049 11.383 1.00 93.50 117 CYS A N 1
ATOM 921 C CA . CYS A 1 117 ? -13.631 -14.584 12.557 1.00 93.50 117 CYS A CA 1
ATOM 922 C C . CYS A 1 117 ? -15.145 -14.303 12.596 1.00 93.50 117 CYS A C 1
ATOM 924 O O . CYS A 1 117 ? -15.804 -14.753 13.531 1.00 93.50 117 CYS A O 1
ATOM 926 N N . ARG A 1 118 ? -15.706 -13.545 11.643 1.00 85.81 118 ARG A N 1
ATOM 927 C CA . ARG A 1 118 ? -17.156 -13.264 11.572 1.00 85.81 118 ARG A CA 1
ATOM 928 C C . ARG A 1 118 ? -17.946 -14.322 10.787 1.00 85.81 118 ARG A C 1
ATOM 930 O O . ARG A 1 118 ? -19.146 -14.129 10.595 1.00 85.81 118 ARG A O 1
ATOM 937 N N . GLY A 1 119 ? -17.272 -15.385 10.338 1.00 61.34 119 GLY A N 1
ATOM 938 C CA . GLY A 1 119 ? -17.864 -16.563 9.694 1.00 61.34 119 GLY A CA 1
ATOM 939 C C . GLY A 1 119 ? -18.595 -17.486 10.659 1.00 61.34 119 GLY A C 1
ATOM 940 O O . GLY A 1 119 ? -18.118 -17.651 11.804 1.00 61.34 119 GLY A O 1
#

pLDDT: mean 93.17, std 4.43, range [61.34, 98.12]